Protein AF-A0A6N8FBZ9-F1 (afdb_monomer)

pLDDT: mean 78.47, std 13.01, range [43.56, 91.88]

Solvent-accessible surface area (backbone atoms only — not comparable to full-atom values): 4440 Å² total; per-residue (Å²): 134,87,50,81,48,78,48,74,49,76,50,74,50,73,49,82,51,101,8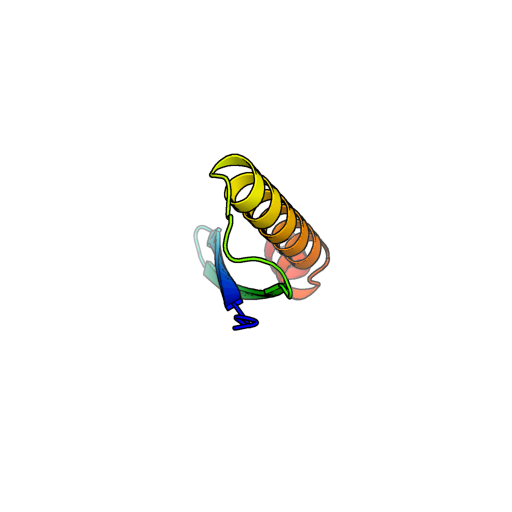9,47,75,49,75,52,73,50,75,50,71,46,81,47,84,54,80,93,73,76,46,75,63,57,52,52,53,52,49,53,52,51,51,52,52,53,49,52,53,50,73,69,29,64,67,52,51,52,65,71,76,108

Nearest PDB structures (foldseek):
  8ieq-assembly1_C  TM=3.828E-01  e=4.546E+00  Homo sapiens
  8ieb-assembly1_B  TM=2.815E-01  e=3.497E+00  Homo sapiens

Foldseek 3Di:
DWDWDKDKDKDKDWDDDPVDIDIDIDMDIDTDTDPPPDDVVNVVVVVVVRVVVRVVCLVPDPVNVVVVVD

InterPro domains:
  IPR005619 Uncharacterised protein family, YajG [PF03923] (1-68)

Secondary structure (DSSP, 8-state):
--EEEEEEEEEEEEEEETTEEEEEEEEEEEEEEE-S---HHHHHHHHHHHHHHHHHHHHH-HHHHHHH--

Structure (mmCIF, N/CA/C/O backbone):
data_AF-A0A6N8FBZ9-F1
#
_entry.id   AF-A0A6N8FBZ9-F1
#
loop_
_atom_site.group_PDB
_atom_site.id
_atom_site.type_symbol
_atom_site.label_atom_id
_atom_site.label_alt_id
_atom_site.label_comp_id
_atom_site.label_asym_id
_atom_site.label_entity_id
_atom_site.label_seq_id
_atom_site.pdbx_PDB_ins_code
_atom_site.Cartn_x
_atom_site.Cartn_y
_atom_site.Cartn_z
_atom_site.occupancy
_atom_site.B_iso_or_equiv
_atom_site.auth_seq_id
_atom_site.auth_comp_id
_atom_site.auth_asym_id
_atom_site.auth_atom_id
_atom_site.pdbx_PDB_model_num
ATOM 1 N N . MET A 1 1 ? 29.449 -8.765 -16.349 1.00 43.56 1 MET A N 1
ATOM 2 C CA . MET A 1 1 ? 29.039 -8.629 -14.939 1.00 43.56 1 MET A CA 1
ATOM 3 C C . MET A 1 1 ? 27.524 -8.594 -14.930 1.00 43.56 1 MET A C 1
ATOM 5 O O . MET A 1 1 ? 26.967 -7.640 -15.459 1.00 43.56 1 MET A O 1
ATOM 9 N N . SER A 1 2 ? 26.871 -9.662 -14.473 1.00 45.81 2 SER A N 1
ATOM 10 C CA . SER A 1 2 ? 25.460 -9.611 -14.082 1.00 45.81 2 SER A CA 1
ATOM 11 C C . SER A 1 2 ? 25.407 -8.907 -12.730 1.00 45.81 2 SER A C 1
ATOM 13 O O . SER A 1 2 ? 26.163 -9.261 -11.829 1.00 45.81 2 SER A O 1
ATOM 15 N N . PHE A 1 3 ? 24.605 -7.855 -12.629 1.00 50.25 3 PHE A N 1
ATOM 16 C CA . PHE A 1 3 ? 24.341 -7.186 -11.363 1.00 50.25 3 PHE A CA 1
ATOM 17 C C . PHE A 1 3 ? 22.975 -7.669 -10.891 1.00 50.25 3 PHE A C 1
ATOM 19 O O . PHE A 1 3 ? 21.997 -7.495 -11.612 1.00 50.25 3 PHE A O 1
ATOM 26 N N . GLU A 1 4 ? 22.928 -8.281 -9.712 1.00 52.28 4 GLU A N 1
ATOM 27 C CA . GLU A 1 4 ? 21.682 -8.477 -8.976 1.00 52.28 4 GLU A CA 1
ATOM 28 C C . GLU A 1 4 ? 21.412 -7.168 -8.229 1.00 52.28 4 GLU A C 1
ATOM 30 O O . GLU A 1 4 ? 22.203 -6.748 -7.382 1.00 52.28 4 GLU A O 1
ATOM 35 N N . SER A 1 5 ? 20.344 -6.467 -8.608 1.00 59.91 5 SER A N 1
ATOM 36 C CA . SER A 1 5 ? 19.886 -5.280 -7.890 1.00 59.91 5 SER A CA 1
ATOM 37 C C . SER A 1 5 ? 18.627 -5.645 -7.120 1.00 59.91 5 SER A C 1
ATOM 39 O O . SER A 1 5 ? 17.590 -5.924 -7.724 1.00 59.91 5 SER A O 1
ATOM 41 N N . GLU A 1 6 ? 18.713 -5.604 -5.794 1.00 66.00 6 GLU A N 1
ATOM 42 C CA . GLU A 1 6 ? 17.556 -5.709 -4.910 1.00 66.00 6 GLU A CA 1
ATOM 43 C C . GLU A 1 6 ? 17.045 -4.296 -4.614 1.00 66.00 6 GLU A C 1
ATOM 45 O O . GLU A 1 6 ? 17.757 -3.462 -4.051 1.00 66.00 6 GLU A O 1
ATOM 50 N N . ALA A 1 7 ? 15.816 -4.002 -5.036 1.00 69.44 7 ALA A N 1
ATOM 51 C CA . ALA A 1 7 ? 15.143 -2.761 -4.673 1.00 69.44 7 ALA A CA 1
ATOM 52 C C . ALA A 1 7 ? 14.004 -3.081 -3.709 1.00 69.44 7 ALA A C 1
ATOM 54 O O . ALA A 1 7 ? 13.064 -3.793 -4.067 1.00 69.44 7 ALA A O 1
ATOM 55 N N . VAL A 1 8 ? 14.096 -2.539 -2.494 1.00 78.75 8 VAL A N 1
ATOM 56 C CA . VAL A 1 8 ? 13.087 -2.682 -1.441 1.00 78.75 8 VAL A CA 1
ATOM 57 C C . VAL A 1 8 ? 12.335 -1.369 -1.292 1.00 78.75 8 VAL A C 1
ATOM 59 O O . VAL A 1 8 ? 12.937 -0.307 -1.138 1.00 78.75 8 VAL A O 1
ATOM 62 N N . LEU A 1 9 ? 11.009 -1.453 -1.313 1.00 82.62 9 LEU A N 1
ATOM 63 C CA . LEU A 1 9 ? 10.119 -0.347 -1.010 1.00 82.62 9 LEU A CA 1
ATOM 64 C C . LEU A 1 9 ? 9.380 -0.652 0.291 1.00 82.62 9 LEU A C 1
ATOM 66 O O . LEU A 1 9 ? 8.655 -1.644 0.391 1.00 82.62 9 LEU A O 1
ATOM 70 N N . GLU A 1 10 ? 9.553 0.226 1.274 1.00 86.94 10 GLU A N 1
ATOM 71 C CA . GLU A 1 10 ? 8.750 0.244 2.490 1.00 86.94 10 GLU A CA 1
ATOM 72 C C . GLU A 1 10 ? 7.715 1.362 2.391 1.00 86.94 10 GLU A C 1
ATOM 74 O O . GLU A 1 10 ? 8.055 2.514 2.120 1.00 86.94 10 GLU A O 1
ATOM 79 N N . TRP A 1 11 ? 6.452 1.029 2.648 1.00 88.38 11 TRP A N 1
ATOM 80 C CA . TRP A 1 11 ? 5.415 2.019 2.901 1.00 88.38 11 TRP A CA 1
ATOM 81 C C . TRP A 1 11 ? 4.921 1.898 4.338 1.00 88.38 11 TRP A C 1
ATOM 83 O O . TRP A 1 11 ? 4.965 0.829 4.948 1.00 88.38 11 TRP A O 1
ATOM 93 N N . THR A 1 12 ? 4.445 3.000 4.900 1.00 90.31 12 THR A N 1
ATOM 94 C CA . THR A 1 12 ? 3.862 3.030 6.241 1.00 90.31 12 THR A CA 1
ATOM 95 C C . THR A 1 12 ? 2.494 3.679 6.155 1.00 90.31 12 THR A C 1
ATOM 97 O O . THR A 1 12 ? 2.373 4.788 5.640 1.00 90.31 12 THR A O 1
ATOM 100 N N . VAL A 1 13 ? 1.476 3.001 6.678 1.00 89.06 13 VAL A N 1
ATOM 101 C CA . VAL A 1 13 ? 0.104 3.512 6.734 1.00 89.06 13 VAL A CA 1
ATOM 102 C C . VAL A 1 13 ? -0.226 3.839 8.172 1.00 89.06 13 VAL A C 1
ATOM 104 O O . VAL A 1 13 ? -0.065 3.001 9.061 1.00 89.06 13 VAL A O 1
ATOM 107 N N . THR A 1 14 ? -0.716 5.056 8.371 1.00 90.56 14 THR A N 1
ATOM 108 C CA . THR A 1 14 ? -1.202 5.545 9.655 1.00 90.56 14 THR A CA 1
ATOM 109 C C . THR A 1 14 ? -2.671 5.913 9.501 1.00 90.56 14 THR A C 1
ATOM 111 O O . THR A 1 14 ? -3.031 6.665 8.598 1.00 90.56 14 THR A O 1
ATOM 114 N N . LEU A 1 15 ? -3.516 5.378 10.376 1.00 87.38 15 LEU A N 1
ATOM 115 C CA . LEU A 1 15 ? -4.912 5.768 10.526 1.00 87.38 15 LEU A CA 1
ATOM 116 C C . LEU A 1 15 ? -5.044 6.536 11.838 1.00 87.38 15 LEU A C 1
ATOM 118 O O . LEU A 1 15 ? -4.751 6.001 12.909 1.00 87.38 15 LEU A O 1
ATOM 122 N N . GLU A 1 16 ? -5.473 7.789 11.750 1.00 89.50 16 GLU A N 1
ATOM 123 C CA . GLU A 1 16 ? -5.674 8.668 12.899 1.00 89.50 16 GLU A CA 1
ATOM 124 C C . GLU A 1 16 ? -7.170 8.899 13.115 1.00 89.50 16 GLU A C 1
ATOM 126 O O . GLU A 1 16 ? -7.901 9.285 12.206 1.00 89.50 16 GLU A O 1
ATOM 131 N N . SER A 1 17 ? -7.625 8.649 14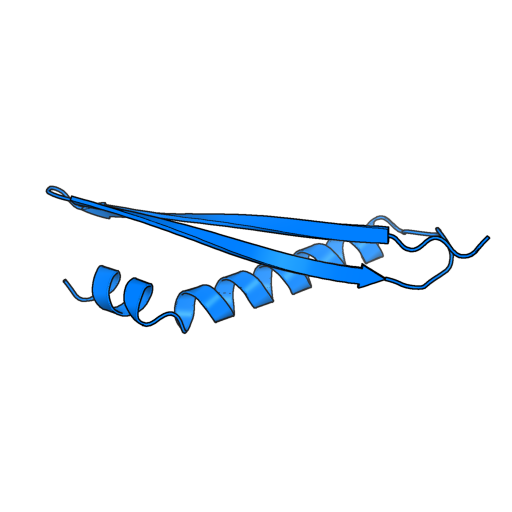.337 1.00 81.44 17 SER A N 1
ATOM 132 C CA . SER A 1 17 ? -8.970 8.939 14.824 1.00 81.44 17 SER A CA 1
ATOM 133 C C . SER A 1 17 ? -8.860 9.763 16.103 1.00 81.44 17 SER A C 1
ATOM 135 O O . SER A 1 17 ? -7.826 9.749 16.772 1.00 81.44 17 SER A O 1
ATOM 137 N N . ALA A 1 18 ? -9.940 10.451 16.484 1.00 83.50 18 ALA A N 1
ATOM 138 C CA . ALA A 1 18 ? -9.969 11.367 17.628 1.00 83.50 18 ALA A CA 1
ATOM 139 C C . ALA A 1 18 ? -9.422 10.753 18.932 1.00 83.50 18 ALA A C 1
ATOM 141 O O . ALA A 1 18 ? -8.872 11.468 19.763 1.00 83.50 18 ALA A O 1
ATOM 142 N N . ASN A 1 19 ? -9.537 9.430 19.091 1.00 78.31 19 ASN A N 1
ATOM 143 C CA . ASN A 1 19 ? -9.130 8.724 20.304 1.00 78.31 19 ASN A CA 1
ATOM 144 C C . ASN A 1 19 ? -8.022 7.680 20.089 1.00 78.31 19 ASN A C 1
ATOM 146 O O . ASN A 1 19 ? -7.614 7.047 21.065 1.00 78.31 19 ASN A O 1
ATOM 150 N N . ARG A 1 20 ? -7.578 7.420 18.846 1.00 75.69 20 ARG A N 1
ATOM 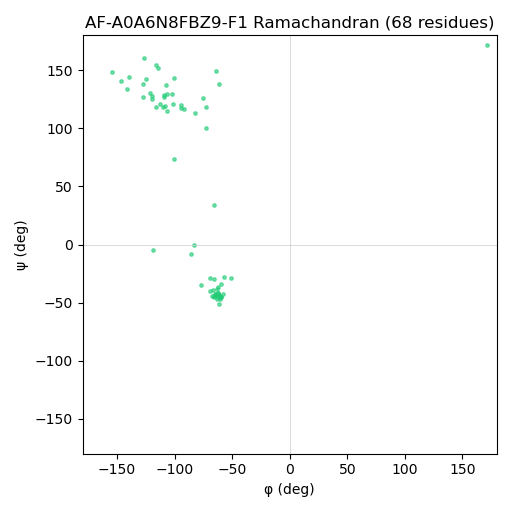151 C CA . ARG A 1 20 ? -6.641 6.323 18.535 1.00 75.69 20 ARG A CA 1
ATOM 152 C C . ARG A 1 20 ? -5.828 6.570 17.272 1.00 75.69 20 ARG A C 1
ATOM 154 O O . ARG A 1 20 ? -6.338 7.094 16.291 1.00 75.69 20 ARG A O 1
ATOM 161 N N . THR A 1 21 ? -4.608 6.047 17.282 1.00 87.50 21 THR A N 1
ATOM 162 C CA . THR A 1 21 ? -3.742 5.949 16.107 1.00 87.50 21 THR A CA 1
ATOM 163 C C . THR A 1 21 ? -3.429 4.480 15.852 1.00 87.50 21 THR A C 1
ATOM 165 O O . THR A 1 21 ? -2.955 3.782 16.749 1.00 87.50 21 THR A O 1
ATOM 168 N N . TRP A 1 22 ? -3.697 4.0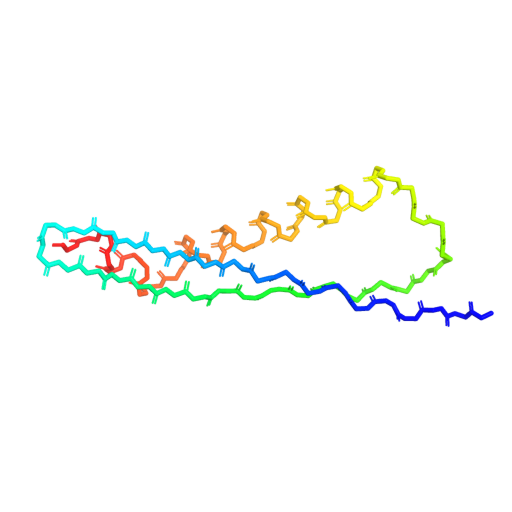03 14.641 1.00 88.62 22 TRP A N 1
ATOM 169 C CA . TRP A 1 22 ? -3.250 2.701 14.152 1.00 88.62 22 TRP A CA 1
ATOM 170 C C . TRP A 1 22 ? -2.137 2.921 13.130 1.00 88.62 22 TRP A C 1
ATOM 172 O O . TRP A 1 22 ? -2.223 3.832 12.311 1.00 88.62 22 TRP A O 1
ATOM 182 N N . LYS A 1 23 ? -1.077 2.115 13.186 1.00 91.88 23 LYS A N 1
ATOM 183 C CA . LYS A 1 23 ? 0.077 2.233 12.291 1.00 91.88 23 LYS A CA 1
ATOM 184 C C . LYS A 1 23 ? 0.569 0.850 11.898 1.00 91.88 23 LYS A C 1
ATOM 186 O O . LYS A 1 23 ? 0.764 0.008 12.774 1.00 91.88 23 LYS A O 1
ATOM 191 N N . LYS A 1 24 ? 0.838 0.647 10.610 1.00 90.88 24 LYS A N 1
ATOM 192 C CA . LYS A 1 24 ? 1.456 -0.579 10.096 1.00 90.88 24 LYS A CA 1
ATOM 193 C C . LYS A 1 24 ? 2.362 -0.280 8.906 1.00 90.88 24 LYS A C 1
ATOM 195 O O . LYS A 1 24 ? 2.028 0.553 8.063 1.00 90.88 24 LYS A O 1
ATOM 200 N N . SER A 1 25 ? 3.499 -0.967 8.848 1.00 90.81 25 SER A N 1
ATOM 201 C CA . SER A 1 25 ? 4.433 -0.904 7.721 1.00 90.81 25 SER A CA 1
ATOM 202 C C . SER A 1 25 ? 4.261 -2.121 6.820 1.00 90.81 25 SER A C 1
ATOM 204 O O . SER A 1 25 ? 4.032 -3.231 7.301 1.00 90.81 25 SER A O 1
ATOM 206 N N . TYR A 1 26 ? 4.396 -1.908 5.515 1.00 87.69 26 TYR A N 1
ATOM 207 C CA . TYR A 1 26 ? 4.345 -2.945 4.493 1.00 87.69 26 TYR A CA 1
ATOM 208 C C . TYR A 1 26 ? 5.590 -2.825 3.626 1.00 87.69 26 TYR A C 1
ATOM 210 O O . TYR A 1 26 ? 5.997 -1.721 3.268 1.00 87.69 26 TYR A O 1
ATOM 218 N N . GLN A 1 27 ? 6.186 -3.960 3.282 1.00 86.00 27 GLN A N 1
ATOM 219 C CA . GLN A 1 27 ? 7.397 -4.009 2.474 1.00 86.00 27 GLN A CA 1
ATOM 220 C C . GLN A 1 27 ? 7.179 -4.892 1.248 1.00 86.00 27 GLN A C 1
ATOM 222 O O . GLN A 1 27 ? 6.498 -5.923 1.301 1.00 86.00 27 GLN A O 1
ATOM 227 N N . THR A 1 28 ? 7.756 -4.472 0.126 1.00 81.88 28 THR A N 1
ATOM 228 C CA . THR A 1 28 ? 7.861 -5.289 -1.080 1.00 81.88 28 THR A CA 1
ATOM 229 C C . THR A 1 28 ? 9.231 -5.091 -1.707 1.00 81.88 28 THR A C 1
ATOM 231 O O . THR A 1 28 ? 9.781 -3.993 -1.670 1.00 81.88 28 THR A O 1
ATOM 234 N N . GLY A 1 29 ? 9.777 -6.158 -2.277 1.00 79.06 29 GLY A N 1
ATOM 235 C CA . GLY A 1 29 ? 11.028 -6.128 -3.024 1.00 79.06 29 GLY A CA 1
ATOM 236 C C . GLY A 1 29 ? 10.795 -6.495 -4.483 1.00 79.06 29 GLY A C 1
ATOM 237 O O . GLY A 1 29 ? 9.836 -7.203 -4.799 1.00 79.06 29 GLY A O 1
ATOM 238 N N . ILE A 1 30 ? 11.674 -6.032 -5.367 1.00 70.62 30 ILE A N 1
ATOM 239 C CA . ILE A 1 30 ? 11.850 -6.631 -6.688 1.00 70.62 30 ILE A CA 1
ATOM 240 C C . ILE A 1 30 ? 13.306 -7.064 -6.812 1.00 70.62 30 ILE A C 1
ATOM 242 O O . ILE A 1 30 ? 14.220 -6.282 -6.544 1.00 70.62 30 ILE A O 1
ATOM 246 N N . ASN A 1 31 ? 13.494 -8.309 -7.233 1.00 65.56 31 ASN A N 1
ATOM 247 C CA . ASN A 1 31 ? 14.781 -8.792 -7.699 1.00 65.56 31 ASN A CA 1
ATOM 248 C C . ASN A 1 31 ? 14.771 -8.637 -9.211 1.00 65.56 31 ASN A C 1
ATOM 250 O O . ASN A 1 31 ? 13.883 -9.172 -9.882 1.00 65.56 31 ASN A O 1
ATOM 254 N N . GLN A 1 32 ? 15.702 -7.849 -9.740 1.00 60.91 32 GLN A N 1
ATOM 255 C CA . GLN A 1 32 ? 15.863 -7.712 -11.180 1.00 60.91 32 GLN A CA 1
ATOM 256 C C . GLN A 1 32 ? 17.213 -8.234 -11.631 1.00 60.91 32 GLN A C 1
ATOM 258 O O . GLN A 1 32 ? 18.258 -7.691 -11.277 1.00 60.91 32 GLN A O 1
ATOM 263 N N . ASP A 1 33 ? 17.132 -9.256 -12.477 1.00 56.16 33 ASP A N 1
ATOM 264 C CA . ASP A 1 33 ? 18.232 -9.795 -13.258 1.00 56.16 33 ASP A CA 1
ATOM 265 C C . ASP A 1 33 ? 18.227 -9.142 -14.643 1.00 56.16 33 ASP A C 1
ATOM 267 O O . ASP A 1 33 ? 17.273 -9.285 -15.413 1.00 56.16 33 ASP A O 1
ATOM 271 N N . GLY A 1 34 ? 19.283 -8.404 -14.989 1.00 59.03 34 GLY A N 1
ATOM 272 C CA . GLY A 1 34 ? 19.372 -7.781 -16.309 1.00 59.03 34 GLY A CA 1
ATOM 273 C C . GLY A 1 34 ? 20.534 -6.803 -16.484 1.00 59.03 34 GLY A C 1
ATOM 274 O O . GLY A 1 34 ? 21.245 -6.482 -15.531 1.00 59.03 34 GLY A O 1
ATOM 275 N N . PRO A 1 35 ? 20.781 -6.331 -17.721 1.00 55.16 35 PRO A N 1
ATOM 276 C CA . PRO A 1 35 ? 21.800 -5.322 -17.974 1.00 55.16 35 PRO A CA 1
ATOM 277 C C . PRO A 1 35 ? 21.465 -4.024 -17.228 1.00 55.16 35 PRO A C 1
ATOM 279 O O . PRO A 1 35 ? 20.327 -3.570 -17.243 1.00 55.16 35 PRO A O 1
ATOM 282 N N . MET A 1 36 ? 22.490 -3.403 -16.639 1.00 55.06 36 MET A N 1
ATOM 283 C CA . MET A 1 36 ? 22.471 -2.174 -15.824 1.00 55.06 36 MET A CA 1
ATOM 284 C C . MET A 1 36 ? 22.074 -0.902 -16.612 1.00 55.06 36 MET A C 1
ATOM 286 O O . MET A 1 36 ? 22.612 0.178 -16.393 1.00 55.06 36 MET A O 1
ATOM 290 N N . LYS A 1 37 ? 21.189 -1.011 -17.605 1.00 56.34 37 LYS A N 1
ATOM 291 C CA . LYS A 1 37 ? 20.600 0.123 -18.315 1.00 56.34 37 LYS A CA 1
ATOM 292 C C . LYS A 1 37 ? 19.207 0.349 -17.755 1.00 56.34 37 LYS A C 1
ATOM 294 O O . LYS A 1 37 ? 18.214 0.038 -18.395 1.00 56.34 37 LYS A O 1
ATOM 299 N N . PHE A 1 38 ? 19.161 0.886 -16.544 1.00 62.28 38 PHE A N 1
ATOM 300 C CA . PHE A 1 38 ? 17.932 1.433 -16.000 1.00 62.28 38 PHE A CA 1
ATOM 301 C C . PHE A 1 38 ? 17.652 2.745 -16.720 1.00 62.28 38 PHE A C 1
ATOM 303 O O . PHE A 1 38 ? 18.268 3.770 -16.420 1.00 62.28 38 PHE A O 1
ATOM 310 N N . SER A 1 39 ? 16.755 2.721 -17.706 1.00 71.62 39 SER A N 1
ATOM 311 C CA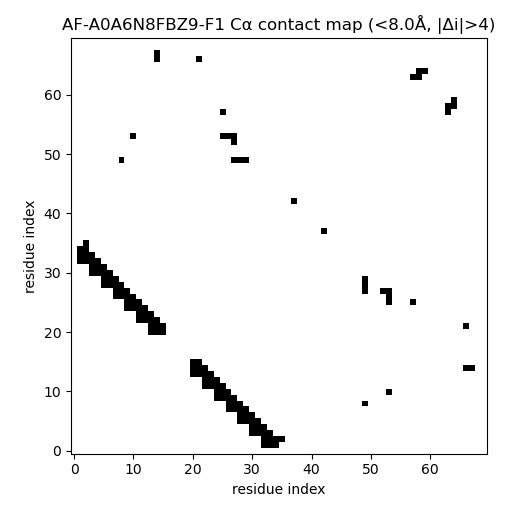 . SER A 1 39 ? 16.154 3.975 -18.137 1.00 71.62 39 SER A CA 1
ATOM 312 C C . SER A 1 39 ? 15.340 4.536 -16.964 1.00 71.62 39 SER A C 1
ATOM 314 O O . SER A 1 39 ? 14.816 3.790 -16.131 1.00 71.62 39 SER A O 1
ATOM 316 N N . GLN A 1 40 ? 15.232 5.861 -16.869 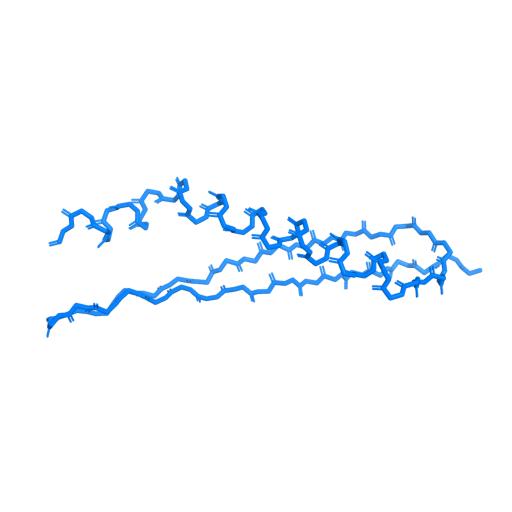1.00 72.88 40 GLN A N 1
ATOM 317 C CA . GLN A 1 40 ? 14.398 6.498 -15.846 1.00 72.88 40 GLN A CA 1
ATOM 318 C C . GLN A 1 40 ? 12.931 6.019 -15.934 1.00 72.88 40 GLN A C 1
ATOM 320 O O . GLN A 1 40 ? 12.233 5.942 -14.921 1.00 72.88 40 GLN A O 1
ATOM 325 N N . GLU A 1 41 ? 12.486 5.631 -17.132 1.00 80.12 41 GLU A N 1
ATOM 326 C CA . GLU A 1 41 ? 11.168 5.048 -17.390 1.00 80.12 41 GLU A CA 1
ATOM 327 C C . GLU A 1 41 ? 11.011 3.657 -16.760 1.00 80.12 41 GLU A C 1
ATOM 329 O O . GLU A 1 41 ? 10.000 3.402 -16.104 1.00 80.12 41 GLU A O 1
ATOM 334 N N . ASP A 1 42 ? 12.016 2.782 -16.877 1.00 73.81 42 ASP A N 1
ATOM 335 C CA . ASP A 1 42 ? 11.980 1.433 -16.294 1.00 73.81 42 ASP A CA 1
ATOM 336 C C . ASP A 1 42 ? 11.921 1.483 -14.765 1.00 73.81 42 ASP A C 1
ATOM 338 O O . ASP A 1 42 ? 11.121 0.781 -14.145 1.00 73.81 42 ASP A O 1
ATOM 342 N N . VAL A 1 43 ? 12.708 2.370 -14.146 1.00 76.56 43 VAL A N 1
ATOM 343 C CA . VAL A 1 43 ?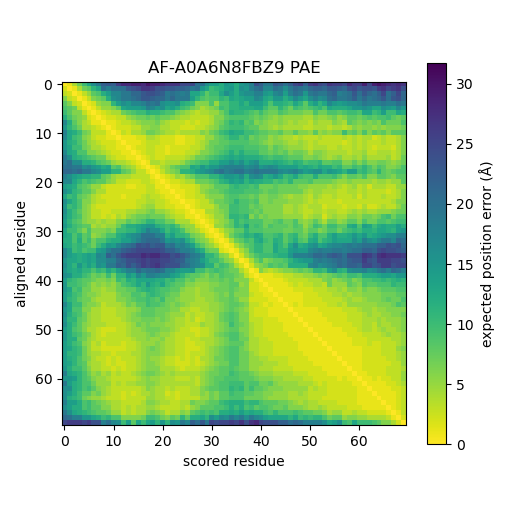 12.668 2.594 -12.690 1.00 76.56 43 VAL A CA 1
ATOM 344 C C . VAL A 1 43 ? 11.283 3.065 -12.255 1.00 76.56 43 VAL A C 1
ATOM 346 O O . VAL A 1 43 ? 10.706 2.510 -11.320 1.00 76.56 43 VAL A O 1
ATOM 349 N N . THR A 1 44 ? 10.718 4.044 -12.965 1.00 79.00 44 THR A N 1
ATOM 350 C CA . THR A 1 44 ? 9.385 4.588 -12.666 1.00 79.00 44 THR A CA 1
ATOM 351 C C . THR A 1 44 ? 8.306 3.515 -12.791 1.00 79.00 44 THR A C 1
ATOM 353 O O . THR A 1 44 ? 7.440 3.386 -11.925 1.00 79.00 44 THR A O 1
ATOM 356 N N . LYS A 1 45 ? 8.377 2.689 -13.839 1.00 82.31 45 LYS A N 1
ATOM 357 C CA . LYS A 1 45 ? 7.454 1.573 -14.050 1.00 82.31 45 LYS A CA 1
ATOM 358 C C . LYS A 1 45 ? 7.545 0.542 -12.923 1.00 82.31 45 LYS A C 1
ATOM 360 O O . LYS A 1 45 ? 6.511 0.128 -12.403 1.00 82.31 45 LYS A O 1
ATOM 365 N N . ASN A 1 46 ? 8.755 0.169 -12.510 1.00 80.69 46 ASN A N 1
ATOM 366 C CA . ASN A 1 46 ? 8.970 -0.778 -11.413 1.00 80.69 46 ASN A CA 1
ATOM 367 C C . ASN A 1 46 ? 8.476 -0.223 -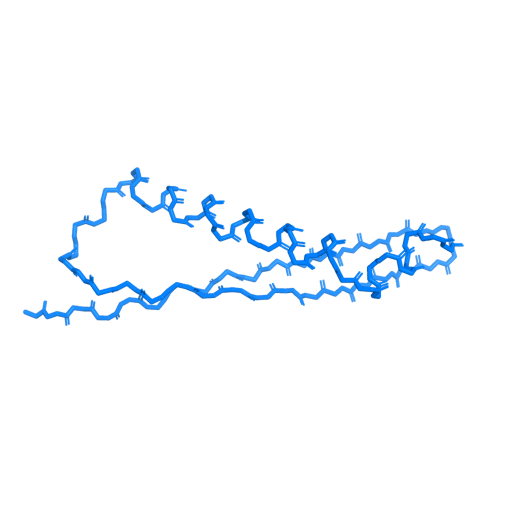10.071 1.00 80.69 46 ASN A C 1
ATOM 369 O O . ASN A 1 46 ? 7.790 -0.933 -9.338 1.00 80.69 46 ASN A O 1
ATOM 373 N N . MET A 1 47 ? 8.736 1.056 -9.779 1.00 81.44 47 MET A N 1
ATOM 374 C CA . MET A 1 47 ? 8.187 1.723 -8.594 1.00 81.44 47 MET A CA 1
ATOM 375 C C . MET A 1 47 ? 6.656 1.734 -8.603 1.00 81.44 47 MET A C 1
ATOM 377 O O . MET A 1 47 ? 6.039 1.402 -7.594 1.00 81.44 47 MET A O 1
ATOM 381 N N . ASN A 1 48 ? 6.026 2.053 -9.736 1.00 86.19 48 ASN A N 1
ATOM 382 C CA . ASN A 1 48 ? 4.565 2.057 -9.848 1.00 86.19 48 ASN A CA 1
ATOM 383 C C . ASN A 1 48 ? 3.958 0.664 -9.612 1.00 86.19 48 ASN A C 1
ATOM 385 O O . ASN A 1 48 ? 2.905 0.545 -8.981 1.00 86.19 48 ASN A O 1
ATOM 389 N N . LEU A 1 49 ? 4.632 -0.397 -10.070 1.00 85.75 49 LEU A N 1
ATOM 390 C CA . LEU A 1 49 ? 4.229 -1.780 -9.799 1.00 85.75 49 LEU A CA 1
ATOM 391 C C . LEU A 1 49 ? 4.344 -2.127 -8.309 1.00 85.75 49 LEU A C 1
ATOM 393 O O . LEU A 1 49 ? 3.409 -2.692 -7.736 1.00 85.75 49 LEU A O 1
ATOM 397 N N . MET A 1 50 ? 5.451 -1.752 -7.662 1.00 84.44 50 MET A N 1
ATOM 398 C CA . MET A 1 50 ? 5.632 -1.948 -6.219 1.00 84.44 50 MET A CA 1
ATOM 399 C C . MET A 1 50 ? 4.563 -1.211 -5.411 1.00 84.44 50 MET A C 1
ATOM 401 O O . MET A 1 50 ? 3.963 -1.795 -4.513 1.00 84.44 50 MET A O 1
ATOM 405 N N . LEU A 1 51 ? 4.281 0.047 -5.758 1.00 86.31 51 LEU A N 1
ATOM 406 C CA . LEU A 1 51 ? 3.255 0.859 -5.101 1.00 86.31 51 LEU A CA 1
ATOM 407 C C . LEU A 1 51 ? 1.862 0.245 -5.246 1.00 86.31 51 LEU A C 1
ATOM 409 O O . LEU A 1 51 ? 1.132 0.155 -4.263 1.00 86.31 51 LEU A O 1
ATOM 413 N N . SER A 1 52 ? 1.512 -0.225 -6.446 1.00 89.06 52 SER A N 1
ATOM 414 C CA . SER A 1 52 ? 0.223 -0.887 -6.694 1.00 89.06 52 SER A CA 1
ATOM 415 C C . SER A 1 52 ? 0.085 -2.166 -5.865 1.00 89.06 52 SER A C 1
ATOM 417 O O . SER A 1 52 ? -0.953 -2.399 -5.252 1.00 89.06 52 SER A O 1
ATOM 419 N N . THR A 1 53 ? 1.165 -2.947 -5.768 1.00 88.31 53 THR A N 1
ATOM 420 C CA . THR A 1 53 ? 1.212 -4.173 -4.958 1.00 88.31 53 THR A CA 1
ATOM 421 C C . THR A 1 53 ? 1.055 -3.872 -3.465 1.00 88.31 53 THR A C 1
ATOM 423 O O . THR A 1 53 ? 0.317 -4.561 -2.764 1.00 88.31 53 THR A O 1
ATOM 426 N N . LEU A 1 54 ? 1.736 -2.840 -2.955 1.00 87.94 54 LEU A N 1
ATOM 427 C CA . LEU A 1 54 ? 1.632 -2.429 -1.550 1.00 87.94 54 LEU A CA 1
ATOM 428 C C . LEU A 1 54 ? 0.241 -1.892 -1.205 1.00 87.94 54 LEU A C 1
ATOM 430 O O . LEU A 1 54 ? -0.286 -2.202 -0.133 1.00 87.94 54 LEU A O 1
ATOM 434 N N . LEU A 1 55 ? -0.365 -1.137 -2.123 1.00 88.62 55 LEU A N 1
ATOM 435 C CA . LEU A 1 55 ? -1.735 -0.665 -1.982 1.00 88.62 55 LEU A CA 1
ATOM 436 C C . LEU A 1 55 ? -2.710 -1.839 -1.908 1.00 88.62 55 LEU A C 1
ATOM 438 O O . LEU A 1 55 ? -3.491 -1.914 -0.964 1.00 88.62 55 LEU A O 1
ATOM 442 N N . GLU A 1 56 ? -2.639 -2.776 -2.852 1.00 91.00 56 GLU A N 1
ATOM 443 C CA . GLU A 1 56 ? -3.519 -3.945 -2.864 1.00 91.00 56 GLU A CA 1
ATOM 444 C C . GLU A 1 56 ? -3.366 -4.784 -1.587 1.00 91.00 56 GLU A C 1
ATOM 446 O O . GLU A 1 56 ? -4.364 -5.113 -0.947 1.00 91.00 56 GLU A O 1
ATOM 451 N N . ARG A 1 57 ? -2.125 -5.038 -1.147 1.00 89.25 57 ARG A N 1
ATOM 452 C CA . ARG A 1 57 ? -1.847 -5.740 0.118 1.00 89.25 57 ARG A CA 1
ATOM 453 C C . ARG A 1 57 ? -2.450 -5.036 1.323 1.00 89.25 57 ARG A C 1
ATOM 455 O O . ARG A 1 57 ? -3.009 -5.697 2.187 1.00 89.25 57 ARG A O 1
ATOM 462 N N . THR A 1 58 ? -2.349 -3.711 1.378 1.00 88.62 58 THR A N 1
ATOM 463 C CA . THR A 1 58 ? -2.938 -2.936 2.474 1.00 88.62 58 THR A CA 1
ATOM 464 C C . THR A 1 58 ? -4.458 -3.033 2.453 1.00 88.62 58 THR A C 1
ATOM 466 O O . THR A 1 58 ? -5.070 -3.246 3.493 1.00 88.62 58 THR A O 1
ATOM 469 N N . LEU A 1 59 ? -5.084 -2.916 1.279 1.00 89.38 59 LEU A N 1
ATOM 470 C CA . LEU A 1 59 ? -6.538 -3.013 1.146 1.00 89.38 59 LEU A CA 1
ATOM 471 C C . LEU A 1 59 ? -7.066 -4.415 1.480 1.00 89.38 59 LEU A C 1
ATOM 473 O O . LEU A 1 59 ? -8.190 -4.536 1.957 1.00 89.38 59 LEU A O 1
ATOM 477 N N . GLN A 1 60 ? -6.276 -5.463 1.261 1.00 91.06 60 GLN A N 1
ATOM 478 C CA . GLN A 1 60 ? -6.633 -6.841 1.610 1.00 91.06 60 GLN A CA 1
ATOM 479 C C . GLN A 1 60 ? -6.296 -7.211 3.066 1.00 91.06 60 GLN A C 1
ATOM 481 O O . GLN A 1 60 ? -6.694 -8.280 3.528 1.00 91.06 60 GLN A O 1
ATOM 486 N N . ASP A 1 61 ? -5.584 -6.356 3.804 1.00 90.00 61 ASP A N 1
ATOM 487 C CA . ASP A 1 61 ? -5.178 -6.630 5.180 1.00 90.00 61 ASP A CA 1
ATOM 488 C C . ASP A 1 61 ? -6.379 -6.550 6.138 1.00 90.00 61 ASP A C 1
ATOM 490 O O . ASP A 1 61 ? -7.008 -5.503 6.310 1.00 90.00 61 ASP A O 1
ATOM 494 N N . GLU A 1 62 ? -6.697 -7.665 6.800 1.00 90.31 62 GLU A N 1
ATOM 495 C CA . GLU A 1 62 ? -7.800 -7.721 7.759 1.00 90.31 62 GLU A CA 1
ATOM 496 C C . GLU A 1 62 ? -7.638 -6.751 8.934 1.00 90.31 62 GLU A C 1
ATOM 498 O O . GLU A 1 62 ? -8.638 -6.256 9.451 1.00 90.31 62 GLU A O 1
ATOM 503 N N . GLU A 1 63 ? -6.415 -6.499 9.406 1.00 88.06 63 GLU A N 1
ATOM 504 C CA . GLU A 1 63 ? -6.175 -5.541 10.487 1.00 88.06 63 GLU A CA 1
ATOM 505 C C . GLU A 1 63 ? -6.445 -4.119 10.017 1.00 88.06 63 GLU A C 1
ATOM 507 O O . GLU A 1 63 ? -7.050 -3.347 10.759 1.00 88.06 63 GLU A O 1
ATOM 512 N N . PHE A 1 64 ? -6.055 -3.795 8.782 1.00 88.00 64 PHE A N 1
ATOM 513 C CA . PHE A 1 64 ? -6.374 -2.511 8.166 1.00 88.00 64 PHE A CA 1
ATOM 5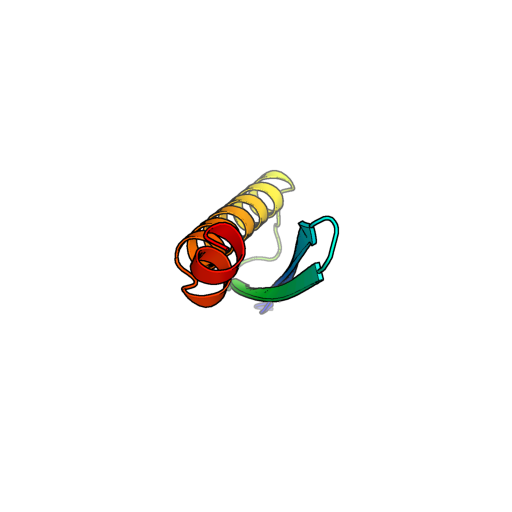14 C C . PHE A 1 64 ? -7.889 -2.340 8.004 1.00 88.00 64 PHE A C 1
ATOM 516 O O . PHE A 1 64 ? -8.446 -1.330 8.430 1.00 88.00 64 PHE A O 1
ATOM 523 N N . GLN A 1 65 ? -8.586 -3.354 7.486 1.00 89.31 65 GLN A N 1
ATOM 524 C CA . GLN A 1 65 ? -10.046 -3.327 7.349 1.00 89.31 65 GLN A CA 1
ATOM 525 C C . GLN A 1 65 ? -10.752 -3.210 8.710 1.00 89.31 65 GLN A C 1
ATOM 527 O O . GLN A 1 65 ? -11.674 -2.409 8.876 1.00 89.31 65 GLN A O 1
ATOM 532 N N . LYS A 1 66 ? -10.280 -3.939 9.731 1.00 86.44 66 LYS A N 1
ATOM 533 C CA . LYS A 1 66 ? -10.786 -3.817 11.109 1.00 86.44 66 LYS A CA 1
ATOM 534 C C . LYS A 1 66 ? -10.530 -2.424 11.682 1.00 86.44 66 LYS A C 1
ATOM 536 O O . LYS A 1 66 ? -11.398 -1.914 12.387 1.00 86.44 66 LYS A O 1
ATOM 541 N N . ALA A 1 67 ? -9.381 -1.821 11.380 1.00 84.81 67 ALA A N 1
ATOM 542 C CA . ALA A 1 67 ? -9.039 -0.466 11.799 1.00 84.81 67 ALA A CA 1
ATOM 543 C C . ALA A 1 67 ? -9.882 0.611 11.091 1.00 84.81 67 ALA A C 1
ATOM 545 O O . ALA A 1 67 ? -10.136 1.644 11.698 1.00 84.81 67 ALA A O 1
ATOM 546 N N . LEU A 1 68 ? -10.357 0.364 9.863 1.00 83.12 68 LEU A N 1
ATOM 547 C CA . LEU A 1 68 ? -11.297 1.245 9.154 1.00 83.12 68 LEU A CA 1
ATOM 548 C C . LEU A 1 68 ? -12.746 1.128 9.654 1.00 83.12 68 LEU A C 1
ATOM 550 O O . LEU A 1 68 ? -13.487 2.104 9.635 1.00 83.12 68 LEU A O 1
ATOM 554 N N . SER A 1 69 ? -13.172 -0.071 10.059 1.00 77.12 69 SER A N 1
ATOM 555 C CA . SER A 1 69 ? -14.571 -0.361 10.425 1.00 77.12 69 SER A CA 1
ATOM 556 C C . SER A 1 69 ? -14.981 0.016 11.860 1.00 77.12 69 SER A C 1
ATOM 558 O O . SER A 1 69 ? -16.118 -0.249 12.251 1.00 77.12 69 SER A O 1
ATOM 560 N N . ARG A 1 70 ? -14.065 0.560 12.668 1.00 56.34 70 ARG A N 1
ATOM 561 C CA . ARG A 1 70 ? -14.237 0.798 14.112 1.00 56.34 70 ARG A CA 1
ATOM 562 C C . ARG A 1 70 ? -14.062 2.262 14.476 1.00 56.34 70 ARG A C 1
ATOM 564 O O . ARG A 1 70 ? -14.739 2.673 15.442 1.00 56.34 70 ARG A O 1
#

Mean predicted aligned error: 7.9 Å

Radius of gyration: 16.16 Å; Cα contacts (8 Å, |Δi|>4): 69; chains: 1; bounding box: 44×21×39 Å

Organism: NCBI:txid555083

Sequence (70 aa):
MSFESEAVLEWTVTLESANRTWKKSYQTGINQDGPMKFSQEDVTKNMNLMLSTLLERTLQDEEFQKALSR